Protein AF-A0A522MVM7-F1 (afdb_monomer_lite)

Structure (mmCIF, N/CA/C/O backbone):
data_AF-A0A522MVM7-F1
#
_entry.id   AF-A0A522MVM7-F1
#
loop_
_atom_site.group_PDB
_atom_site.id
_atom_site.type_symbol
_atom_site.label_atom_id
_atom_site.label_alt_id
_atom_site.label_comp_id
_at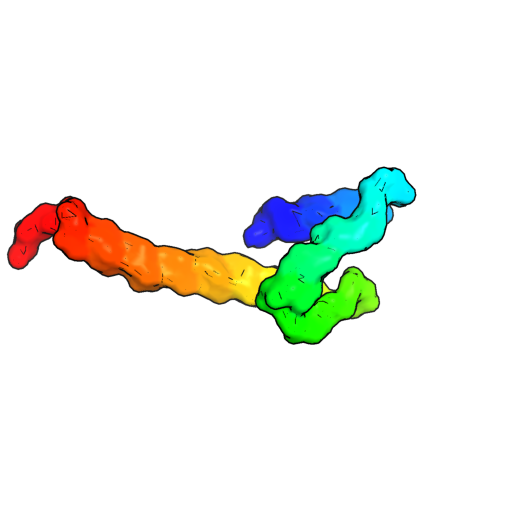om_site.label_asym_id
_atom_site.label_entity_id
_atom_site.label_seq_id
_atom_site.pdbx_PDB_ins_code
_atom_site.Cartn_x
_atom_site.Cartn_y
_atom_site.Cartn_z
_atom_site.occupancy
_atom_site.B_iso_or_equiv
_atom_site.auth_seq_id
_atom_site.auth_comp_id
_atom_site.auth_asym_id
_atom_site.auth_atom_id
_atom_site.pdbx_PDB_model_num
ATOM 1 N N . MET A 1 1 ? -0.135 5.000 -2.377 1.00 68.94 1 MET A N 1
ATOM 2 C CA . MET A 1 1 ? -0.257 5.379 -3.806 1.00 68.94 1 MET A CA 1
ATOM 3 C C . MET A 1 1 ? 0.757 6.431 -4.261 1.00 68.94 1 MET A C 1
ATOM 5 O O . MET A 1 1 ? 1.691 6.025 -4.932 1.00 68.94 1 MET A O 1
ATOM 9 N N . ILE A 1 2 ? 0.656 7.728 -3.918 1.00 76.50 2 ILE A N 1
ATOM 10 C CA . ILE A 1 2 ? 1.544 8.777 -4.494 1.00 76.50 2 ILE A CA 1
ATOM 11 C C . ILE A 1 2 ? 3.041 8.441 -4.331 1.00 76.50 2 ILE A C 1
ATOM 13 O O . ILE A 1 2 ? 3.773 8.401 -5.315 1.00 76.50 2 ILE A O 1
ATOM 17 N N . SER A 1 3 ? 3.477 8.083 -3.119 1.00 78.38 3 SER A N 1
ATOM 18 C CA . SER A 1 3 ? 4.870 7.696 -2.837 1.00 78.38 3 SER A CA 1
ATOM 19 C C . SER A 1 3 ? 5.333 6.436 -3.586 1.00 78.38 3 SER A C 1
ATOM 21 O O . SER A 1 3 ? 6.516 6.304 -3.877 1.00 78.38 3 SER A O 1
ATOM 23 N N . TYR A 1 4 ? 4.414 5.526 -3.930 1.00 76.00 4 TYR A N 1
ATOM 24 C CA . TYR A 1 4 ? 4.714 4.332 -4.731 1.00 76.00 4 TYR A CA 1
ATOM 25 C C . TYR A 1 4 ? 4.976 4.707 -6.193 1.00 76.00 4 TYR A C 1
ATOM 27 O O . TYR A 1 4 ? 5.995 4.320 -6.756 1.00 76.00 4 TYR A O 1
ATOM 35 N N . VAL A 1 5 ? 4.113 5.543 -6.781 1.00 77.44 5 VAL A N 1
ATOM 36 C CA . VAL A 1 5 ? 4.297 6.048 -8.151 1.00 77.44 5 VAL A CA 1
ATOM 37 C C . VAL A 1 5 ? 5.592 6.859 -8.258 1.00 77.44 5 VAL A C 1
ATOM 39 O O . VAL A 1 5 ? 6.370 6.638 -9.181 1.00 77.44 5 VAL A O 1
ATOM 42 N N . LEU A 1 6 ? 5.885 7.723 -7.278 1.00 78.00 6 LEU A N 1
ATOM 43 C CA . LEU A 1 6 ? 7.155 8.456 -7.212 1.00 78.00 6 LEU A CA 1
ATOM 44 C C . LEU A 1 6 ? 8.375 7.527 -7.095 1.00 78.00 6 LEU A C 1
ATOM 46 O O . LEU A 1 6 ? 9.390 7.797 -7.727 1.00 78.00 6 LEU A O 1
ATOM 50 N N . CYS A 1 7 ? 8.284 6.428 -6.339 1.00 74.31 7 CYS A N 1
ATOM 51 C CA . CYS A 1 7 ? 9.363 5.443 -6.219 1.00 74.31 7 CYS A CA 1
ATOM 52 C C . CYS A 1 7 ? 9.659 4.740 -7.558 1.00 74.31 7 CYS A C 1
ATOM 54 O O . CYS A 1 7 ? 10.820 4.647 -7.959 1.00 74.31 7 CYS A O 1
ATOM 56 N N . ILE A 1 8 ? 8.617 4.314 -8.283 1.00 73.00 8 ILE A N 1
ATOM 57 C CA . ILE A 1 8 ? 8.753 3.699 -9.613 1.00 73.00 8 ILE A CA 1
ATOM 58 C C . ILE A 1 8 ? 9.321 4.703 -10.631 1.00 73.00 8 ILE A C 1
ATOM 60 O O . ILE A 1 8 ? 10.255 4.371 -11.358 1.00 73.00 8 ILE A O 1
ATOM 64 N N . LEU A 1 9 ? 8.821 5.944 -10.649 1.00 76.19 9 LEU A N 1
ATOM 65 C CA . LEU A 1 9 ? 9.319 6.996 -11.545 1.00 76.19 9 LEU A CA 1
ATOM 66 C C . LEU A 1 9 ? 10.775 7.381 -11.244 1.00 76.19 9 LEU A C 1
ATOM 68 O O . LEU A 1 9 ? 11.566 7.538 -12.172 1.00 76.19 9 LEU A O 1
ATOM 72 N N . ALA A 1 10 ? 11.161 7.488 -9.970 1.00 71.06 10 ALA A N 1
ATOM 73 C CA . ALA A 1 10 ? 12.537 7.790 -9.582 1.00 71.06 10 ALA A CA 1
ATOM 74 C C . ALA A 1 10 ? 13.517 6.704 -10.056 1.00 71.06 10 ALA A C 1
ATOM 76 O O . ALA A 1 10 ? 14.568 7.038 -10.597 1.00 71.06 10 ALA A O 1
ATOM 77 N N . GLY A 1 11 ? 13.145 5.423 -9.940 1.00 67.25 11 GLY A N 1
ATOM 78 C CA . GLY A 1 11 ? 13.938 4.300 -10.456 1.00 67.25 11 GLY A CA 1
ATOM 79 C C . GLY A 1 11 ? 14.023 4.215 -11.988 1.00 67.25 11 GLY A C 1
ATOM 80 O O . GLY A 1 11 ? 14.873 3.493 -12.499 1.00 67.25 11 GLY A O 1
ATOM 81 N N . PHE A 1 12 ? 13.171 4.942 -12.719 1.00 68.44 12 PHE A N 1
ATOM 82 C CA . PHE A 1 12 ? 13.217 5.044 -14.182 1.00 68.44 12 PHE A CA 1
ATOM 83 C C . PHE A 1 12 ? 14.011 6.270 -14.666 1.00 68.44 12 PHE A C 1
ATOM 85 O O . PHE A 1 12 ? 14.694 6.205 -15.684 1.00 68.44 12 PHE A O 1
ATOM 92 N N . VAL A 1 13 ? 13.930 7.392 -13.940 1.00 68.88 13 VAL A N 1
ATOM 93 C CA . VAL A 1 13 ? 14.538 8.679 -14.332 1.00 68.88 13 VAL A CA 1
ATOM 94 C C . VAL A 1 13 ? 15.973 8.849 -13.813 1.00 68.88 13 VAL A C 1
ATOM 96 O O . VAL A 1 13 ? 16.767 9.545 -14.443 1.00 68.88 13 VAL A O 1
ATOM 99 N N . LEU A 1 14 ? 16.330 8.235 -12.679 1.00 61.31 14 LEU A N 1
ATOM 100 C CA . LEU A 1 14 ? 17.632 8.421 -12.028 1.00 61.31 14 LEU A CA 1
ATOM 101 C C . LEU A 1 14 ? 18.490 7.145 -12.115 1.00 61.31 14 LEU A C 1
ATOM 103 O O . LEU A 1 14 ? 18.374 6.286 -11.241 1.00 61.31 14 LEU A O 1
ATOM 107 N N . PRO A 1 15 ? 19.429 7.033 -13.079 1.00 54.62 15 PRO A 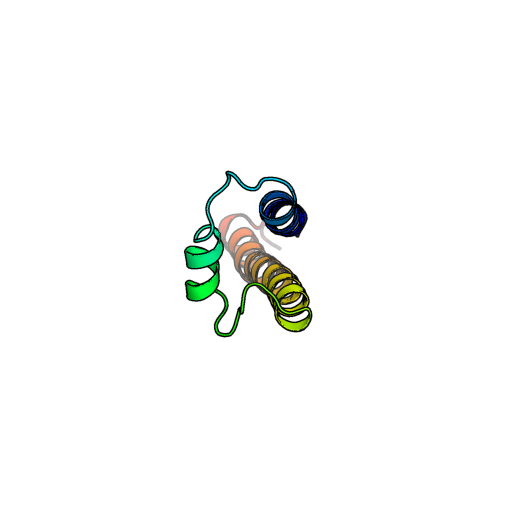N 1
ATOM 108 C CA . PRO A 1 15 ? 20.280 5.844 -13.248 1.00 54.62 15 PRO A CA 1
ATOM 109 C C . PRO A 1 15 ? 21.321 5.636 -12.126 1.00 54.62 15 PRO A C 1
ATOM 111 O O . PRO A 1 15 ? 22.143 4.728 -12.217 1.00 54.62 15 PRO A O 1
ATOM 114 N N . GLY A 1 16 ? 21.318 6.489 -11.094 1.00 54.56 16 GLY A N 1
ATOM 115 C CA . GLY A 1 16 ? 22.208 6.422 -9.928 1.00 54.56 16 GLY A CA 1
ATOM 116 C C . GLY A 1 16 ? 21.515 6.088 -8.601 1.00 54.56 16 GLY A C 1
ATOM 117 O O . GLY A 1 16 ? 22.208 5.861 -7.612 1.00 54.56 16 GLY A O 1
ATOM 118 N N . ILE A 1 17 ? 20.176 6.029 -8.551 1.00 57.09 17 ILE A N 1
ATOM 119 C CA . ILE A 1 17 ? 19.506 5.319 -7.451 1.00 57.09 17 ILE A CA 1
ATOM 120 C C . ILE A 1 17 ? 19.670 3.834 -7.771 1.00 57.09 17 ILE A C 1
ATOM 122 O O . ILE A 1 17 ? 19.394 3.435 -8.905 1.00 57.09 17 ILE A O 1
ATOM 126 N N . PRO A 1 18 ? 20.150 3.006 -6.830 1.00 55.47 18 PRO A N 1
ATOM 127 C CA . PRO A 1 18 ? 20.405 1.621 -7.151 1.00 5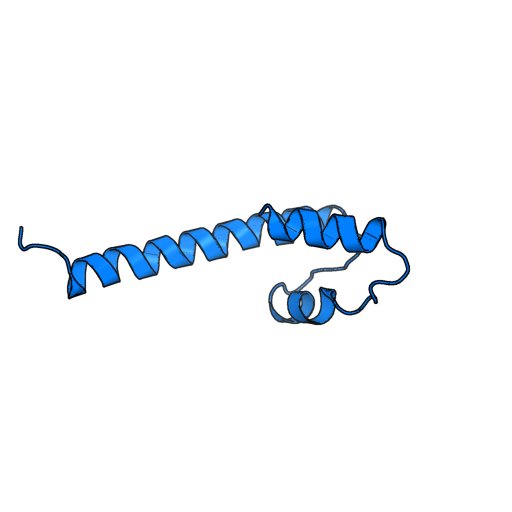5.47 18 PRO A CA 1
ATOM 128 C C . PRO A 1 18 ? 19.092 0.912 -7.502 1.00 55.47 18 PRO A C 1
ATOM 130 O O . PRO A 1 18 ? 18.004 1.236 -7.006 1.00 55.47 18 PRO A O 1
ATOM 133 N N . SER A 1 19 ? 19.233 -0.162 -8.276 1.00 55.09 19 SER A N 1
ATOM 134 C CA . SER A 1 19 ? 18.309 -1.284 -8.159 1.00 55.09 19 SER A CA 1
ATOM 135 C C . SER A 1 19 ? 18.310 -1.801 -6.711 1.00 55.09 19 SER A C 1
ATOM 137 O O . SER A 1 19 ? 18.976 -1.263 -5.830 1.00 55.09 19 SER A O 1
ATOM 139 N N . SER A 1 20 ? 17.537 -2.831 -6.393 1.00 52.50 20 SER A N 1
ATOM 140 C CA . SER A 1 20 ? 17.419 -3.348 -5.021 1.00 52.50 20 SER A CA 1
ATOM 141 C C . SER A 1 20 ? 16.674 -2.444 -4.013 1.00 52.50 20 SER A C 1
ATOM 143 O O . SER A 1 20 ? 16.215 -2.955 -2.996 1.00 52.50 20 SER A O 1
ATOM 145 N N . ALA A 1 21 ? 16.349 -1.180 -4.338 1.00 57.50 21 ALA A N 1
ATOM 146 C CA . ALA A 1 21 ? 15.296 -0.406 -3.645 1.00 57.50 21 ALA A CA 1
ATOM 147 C C . ALA A 1 21 ? 13.907 -1.096 -3.706 1.00 57.50 21 ALA A C 1
ATOM 149 O O . ALA A 1 21 ? 13.003 -0.803 -2.928 1.00 57.50 21 ALA A O 1
ATOM 150 N N . HIS A 1 22 ? 13.767 -2.057 -4.621 1.00 57.97 22 HIS A N 1
ATOM 151 C CA . HIS A 1 22 ? 12.648 -2.986 -4.775 1.00 57.97 22 HIS A CA 1
ATOM 152 C C . HIS A 1 22 ? 12.814 -4.323 -4.014 1.00 57.97 22 HIS A C 1
ATOM 154 O O . HIS A 1 22 ? 11.854 -5.086 -3.955 1.00 57.97 22 HIS A O 1
ATOM 160 N N . LEU A 1 23 ? 13.959 -4.623 -3.379 1.00 60.22 23 LEU A N 1
ATOM 161 C CA . LEU A 1 23 ? 14.099 -5.811 -2.511 1.00 60.22 23 LEU A CA 1
ATOM 162 C C . LEU A 1 23 ? 13.101 -5.820 -1.336 1.00 60.22 23 LEU A C 1
ATOM 164 O O . LEU A 1 23 ? 12.510 -6.871 -1.099 1.00 60.22 23 LEU A O 1
ATOM 168 N N . PRO A 1 24 ? 12.817 -4.693 -0.645 1.00 62.00 24 PRO A N 1
ATOM 169 C CA . PRO A 1 24 ? 11.760 -4.663 0.369 1.00 62.00 24 PRO A CA 1
ATOM 170 C C . PRO A 1 24 ? 10.370 -4.971 -0.208 1.00 62.00 24 PRO A C 1
ATOM 172 O O . PRO A 1 24 ? 9.530 -5.539 0.483 1.00 62.00 24 PRO A O 1
ATOM 175 N N . TRP A 1 25 ? 10.132 -4.639 -1.483 1.00 61.59 25 TRP A N 1
ATOM 176 C CA . TRP A 1 25 ? 8.875 -4.942 -2.171 1.00 61.59 25 TRP A CA 1
ATOM 177 C C . TRP A 1 25 ? 8.762 -6.424 -2.544 1.00 61.59 25 TRP A C 1
ATOM 179 O O . TRP A 1 25 ? 7.682 -6.982 -2.424 1.00 61.59 25 TRP A O 1
ATOM 189 N N . LEU A 1 26 ? 9.856 -7.107 -2.891 1.00 60.03 26 LEU A N 1
ATOM 190 C CA . LEU A 1 26 ? 9.847 -8.564 -3.113 1.00 60.03 26 LEU A CA 1
ATOM 191 C C . LEU A 1 26 ? 9.452 -9.366 -1.856 1.00 60.03 26 LEU A C 1
ATOM 193 O O . LEU A 1 26 ? 8.846 -10.426 -1.982 1.00 60.03 26 LEU A O 1
ATOM 197 N N . GLN A 1 27 ? 9.759 -8.851 -0.659 1.00 61.66 27 GLN A N 1
ATOM 198 C CA . GLN A 1 27 ? 9.379 -9.457 0.626 1.00 61.66 27 GLN A CA 1
ATOM 199 C C . GLN A 1 27 ? 7.882 -9.279 0.948 1.00 61.66 27 GLN A C 1
ATOM 201 O O . GLN A 1 27 ? 7.274 -10.167 1.541 1.00 61.66 27 GLN A O 1
ATOM 206 N N . PHE A 1 28 ? 7.296 -8.129 0.593 1.00 60.38 28 PHE A N 1
ATOM 207 C CA . PHE A 1 28 ? 5.894 -7.804 0.892 1.00 60.38 28 PHE A CA 1
ATOM 208 C C . PHE A 1 28 ? 4.908 -8.228 -0.210 1.00 60.38 28 PHE A C 1
ATOM 210 O O . PHE A 1 28 ? 3.772 -8.556 0.110 1.00 60.38 28 PHE A O 1
ATOM 217 N N . PHE A 1 29 ? 5.333 -8.234 -1.477 1.00 61.00 29 PHE A N 1
ATOM 218 C CA . PHE A 1 29 ? 4.482 -8.400 -2.661 1.00 61.00 29 PHE A CA 1
ATOM 219 C C . PHE A 1 29 ? 4.953 -9.642 -3.452 1.00 61.00 29 PHE A C 1
ATOM 221 O O . PHE A 1 29 ? 5.732 -9.518 -4.409 1.00 61.00 29 PHE A O 1
ATOM 228 N N . PRO A 1 30 ? 4.556 -10.866 -3.048 1.00 56.00 30 PRO A N 1
ATOM 229 C CA . PRO A 1 30 ? 5.011 -12.099 -3.687 1.00 56.00 30 PRO A CA 1
ATOM 230 C C . PRO A 1 30 ? 4.586 -12.147 -5.163 1.00 56.00 30 PRO A C 1
ATOM 232 O O . PRO A 1 30 ? 3.405 -12.110 -5.492 1.00 56.00 30 PRO A O 1
ATOM 235 N N . GLY A 1 31 ? 5.568 -12.240 -6.065 1.00 60.53 31 GLY A N 1
ATOM 236 C CA . GLY A 1 31 ? 5.354 -12.182 -7.519 1.00 60.53 31 GLY A CA 1
ATOM 237 C C . GLY A 1 31 ? 5.623 -10.813 -8.161 1.00 60.53 31 GLY A C 1
ATOM 238 O O . GLY A 1 31 ? 5.472 -10.671 -9.376 1.00 60.53 31 GLY A O 1
ATOM 239 N N . PHE A 1 32 ? 6.069 -9.807 -7.399 1.00 59.31 32 PHE A N 1
ATOM 240 C CA . PHE A 1 32 ? 6.461 -8.508 -7.950 1.00 59.31 32 PHE A CA 1
ATOM 241 C C . PHE A 1 32 ? 7.770 -8.587 -8.763 1.00 59.31 32 PHE A C 1
ATOM 243 O O . PHE A 1 32 ? 8.875 -8.487 -8.231 1.00 59.31 32 PHE A O 1
ATOM 250 N N . VAL A 1 33 ? 7.649 -8.737 -10.085 1.00 61.41 33 VAL A N 1
ATOM 251 C CA . VAL A 1 33 ? 8.778 -8.640 -11.028 1.00 61.41 33 VAL A CA 1
ATOM 252 C C . VAL A 1 33 ? 8.937 -7.181 -11.462 1.00 61.41 33 VAL A C 1
ATOM 254 O O . VAL A 1 33 ? 8.001 -6.619 -12.022 1.00 61.41 33 VAL A O 1
ATOM 257 N N . TRP A 1 34 ? 10.098 -6.559 -11.234 1.00 57.69 34 TRP A N 1
ATOM 258 C CA . TRP A 1 34 ? 10.291 -5.094 -11.331 1.00 57.69 34 TRP A CA 1
ATOM 259 C C . TRP A 1 34 ? 9.929 -4.441 -12.685 1.00 57.69 34 TRP A C 1
ATOM 261 O O . TRP A 1 34 ? 9.710 -3.234 -12.736 1.00 57.69 34 TRP A O 1
ATOM 271 N N . LEU A 1 35 ? 9.838 -5.218 -13.770 1.00 59.28 35 LEU A N 1
ATOM 272 C CA . LEU A 1 35 ? 9.666 -4.714 -15.136 1.00 59.28 35 LEU A CA 1
ATOM 273 C C . LEU A 1 35 ? 8.487 -5.362 -15.894 1.00 59.28 35 LEU A C 1
ATOM 275 O O . LEU A 1 35 ? 8.630 -5.769 -17.045 1.00 59.28 35 LEU A O 1
ATOM 279 N N . SER A 1 36 ? 7.313 -5.482 -15.262 1.00 67.81 36 SER A N 1
ATOM 280 C CA . SER A 1 36 ? 6.079 -5.898 -15.949 1.00 67.81 36 SER A CA 1
ATOM 281 C C . SER A 1 36 ? 4.910 -4.954 -15.651 1.00 67.81 36 SER A C 1
ATOM 283 O O . SER A 1 36 ? 4.745 -4.463 -14.538 1.00 67.81 36 SER A O 1
ATOM 285 N N . TRP A 1 37 ? 4.056 -4.708 -16.648 1.00 64.75 37 TRP A N 1
ATOM 286 C CA . TRP A 1 37 ? 2.847 -3.898 -16.452 1.00 64.75 37 TRP A CA 1
ATOM 287 C C . TRP A 1 37 ? 1.900 -4.517 -15.412 1.00 64.75 37 TRP A C 1
ATOM 289 O O . TRP A 1 37 ? 1.249 -3.793 -14.663 1.00 64.75 37 TRP A O 1
ATOM 299 N N . GLY A 1 38 ? 1.864 -5.852 -15.316 1.00 72.00 38 GLY A N 1
ATOM 300 C CA . GLY A 1 38 ? 1.052 -6.563 -14.328 1.00 72.00 38 GLY A CA 1
ATOM 301 C C . GLY A 1 38 ? 1.513 -6.330 -12.888 1.00 72.00 38 GLY A C 1
ATOM 302 O O . GLY A 1 38 ? 0.677 -6.111 -12.014 1.00 72.00 38 GLY A O 1
ATOM 303 N N . SER A 1 39 ? 2.826 -6.312 -12.630 1.00 69.69 39 SER A N 1
ATOM 304 C CA . SER A 1 39 ? 3.351 -6.093 -11.276 1.00 69.69 39 SER A CA 1
ATOM 305 C C . SER A 1 39 ? 3.123 -4.660 -10.792 1.00 69.69 39 SER A C 1
ATOM 307 O O . SER A 1 39 ? 2.812 -4.470 -9.618 1.00 69.69 39 SER A O 1
ATOM 309 N N . PHE A 1 40 ? 3.173 -3.662 -11.684 1.00 73.69 40 PHE A N 1
ATOM 310 C CA . PHE A 1 40 ? 2.823 -2.274 -11.358 1.00 73.69 40 PHE A CA 1
ATOM 311 C C . PHE A 1 40 ? 1.376 -2.137 -10.857 1.00 73.69 40 PHE A C 1
ATOM 313 O O . PHE A 1 40 ? 1.139 -1.549 -9.801 1.00 73.69 40 PHE A O 1
ATOM 320 N N . PHE A 1 41 ? 0.401 -2.709 -11.574 1.00 79.88 41 PHE A N 1
ATOM 321 C CA . PHE A 1 41 ? -0.998 -2.676 -11.133 1.00 79.88 41 PHE A CA 1
ATOM 322 C C . PHE A 1 41 ? -1.233 -3.508 -9.866 1.00 79.88 41 PHE A C 1
ATOM 324 O O . PHE A 1 41 ? -2.024 -3.092 -9.021 1.00 79.88 41 PHE A O 1
ATOM 331 N N . LEU A 1 42 ? -0.519 -4.625 -9.691 1.00 78.50 42 LEU A N 1
ATOM 332 C CA . LEU A 1 42 ? -0.583 -5.448 -8.479 1.00 78.50 42 LEU A CA 1
ATOM 333 C C . LEU A 1 42 ? -0.067 -4.678 -7.253 1.00 78.50 42 LEU A C 1
ATOM 335 O O . LEU A 1 42 ? -0.783 -4.568 -6.261 1.00 78.50 42 LEU A O 1
ATOM 339 N N . GLY A 1 43 ? 1.112 -4.052 -7.340 1.00 77.25 43 GLY A N 1
ATOM 340 C CA . GLY A 1 43 ? 1.656 -3.216 -6.263 1.00 77.25 43 GLY A CA 1
ATOM 341 C C . GLY A 1 43 ? 0.786 -1.991 -5.958 1.00 77.25 43 GLY A C 1
ATOM 342 O O . GLY A 1 43 ? 0.624 -1.613 -4.795 1.00 77.25 43 GLY A O 1
ATOM 343 N N . LEU A 1 44 ? 0.150 -1.402 -6.979 1.00 80.00 44 LEU A N 1
ATOM 344 C CA . LEU A 1 44 ? -0.838 -0.341 -6.791 1.00 80.00 44 LEU A CA 1
ATOM 345 C C . LEU A 1 44 ? -2.062 -0.848 -6.007 1.00 80.00 44 LEU A C 1
ATOM 347 O O . LEU A 1 44 ? -2.443 -0.213 -5.020 1.00 80.00 44 LEU A O 1
ATOM 351 N N . ALA A 1 45 ? -2.645 -1.978 -6.419 1.00 83.81 45 ALA A N 1
ATOM 352 C CA . ALA A 1 45 ? -3.823 -2.583 -5.802 1.00 83.81 45 ALA A CA 1
ATOM 353 C C . ALA A 1 45 ? -3.555 -3.008 -4.353 1.00 83.81 45 ALA A C 1
ATOM 355 O O . ALA A 1 45 ? -4.294 -2.613 -3.452 1.00 83.81 45 ALA A O 1
ATOM 356 N N . GLU A 1 46 ? -2.459 -3.720 -4.092 1.00 81.12 46 GLU A N 1
ATOM 357 C CA . GLU A 1 46 ? -2.087 -4.112 -2.733 1.00 81.12 46 GLU A CA 1
ATOM 358 C C . GLU A 1 46 ? -1.786 -2.890 -1.846 1.00 81.12 46 GLU A C 1
ATOM 360 O O . GLU A 1 46 ? -2.178 -2.877 -0.681 1.00 81.12 46 GLU A O 1
ATOM 365 N N . SER A 1 47 ? -1.238 -1.789 -2.387 1.00 82.31 47 SER A N 1
ATOM 366 C CA . SER A 1 47 ? -1.100 -0.538 -1.615 1.00 82.31 47 SER A CA 1
ATOM 367 C C . SER A 1 47 ? -2.442 0.065 -1.162 1.00 82.31 47 SER A C 1
ATOM 369 O O . SER A 1 47 ? -2.485 0.750 -0.138 1.00 82.31 47 SER A O 1
ATOM 371 N N . VAL A 1 48 ? -3.539 -0.199 -1.887 1.00 86.56 48 VAL A N 1
ATOM 372 C CA . VAL A 1 48 ? -4.907 0.157 -1.466 1.00 86.56 48 VAL A CA 1
ATOM 373 C C . VAL A 1 48 ? -5.414 -0.829 -0.418 1.00 86.56 48 VAL A C 1
ATOM 375 O O . VAL A 1 48 ? -5.967 -0.393 0.590 1.00 86.56 48 VAL A O 1
ATOM 378 N N . VAL A 1 49 ? -5.182 -2.133 -0.605 1.00 88.00 49 VAL A N 1
ATOM 379 C CA . VAL A 1 49 ? -5.577 -3.181 0.353 1.00 88.00 49 VAL A CA 1
ATOM 380 C C . VAL A 1 49 ? -4.937 -2.950 1.722 1.00 88.00 49 VAL A C 1
ATOM 382 O O . VAL A 1 49 ? -5.650 -2.959 2.721 1.00 88.00 49 VAL A O 1
ATOM 385 N N . TYR A 1 50 ? -3.635 -2.651 1.795 1.00 81.44 50 TYR A N 1
ATOM 386 C CA . TYR A 1 50 ? -2.961 -2.334 3.061 1.00 81.44 50 TYR A CA 1
ATOM 387 C C . TYR A 1 50 ? -3.508 -1.061 3.727 1.00 81.44 50 TYR A C 1
ATOM 389 O O . TYR A 1 50 ? -3.678 -1.027 4.949 1.00 81.44 50 TYR A O 1
ATOM 397 N N . GLY A 1 51 ? -3.837 -0.026 2.946 1.00 87.94 51 GLY A N 1
ATOM 398 C CA . GLY A 1 51 ? -4.487 1.182 3.462 1.00 87.94 51 GLY A CA 1
ATOM 399 C C . GLY A 1 51 ? -5.887 0.902 4.019 1.00 87.94 51 GLY A C 1
ATOM 400 O O . GLY A 1 51 ? -6.211 1.329 5.127 1.00 87.94 51 GLY A O 1
ATOM 401 N N . TRP A 1 52 ? -6.694 0.126 3.292 1.00 92.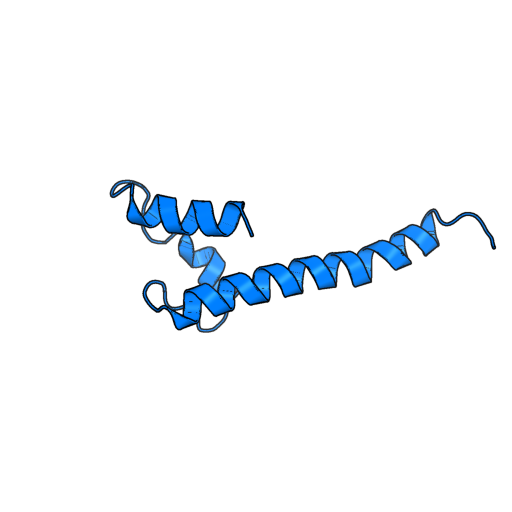06 52 TRP A N 1
ATOM 402 C CA . TRP A 1 52 ? -8.036 -0.277 3.711 1.00 92.06 52 TRP A CA 1
ATOM 403 C C . TRP A 1 52 ? -8.009 -1.182 4.946 1.00 92.06 52 TRP A C 1
ATOM 405 O O . TRP A 1 52 ? -8.750 -0.942 5.893 1.00 92.06 52 TRP A O 1
ATOM 415 N N . TYR A 1 53 ? -7.113 -2.170 4.982 1.00 89.19 53 TYR A N 1
ATOM 416 C CA . TYR A 1 53 ? -6.876 -3.024 6.147 1.00 89.19 53 TYR A CA 1
ATOM 417 C C . TYR A 1 53 ? -6.523 -2.190 7.384 1.00 89.19 53 TYR A C 1
ATOM 419 O O . TYR A 1 53 ? -7.112 -2.376 8.446 1.00 89.19 53 TYR A O 1
ATOM 427 N N . THR A 1 54 ? -5.633 -1.204 7.228 1.00 90.50 54 THR A N 1
ATOM 428 C CA . THR A 1 54 ? -5.270 -0.281 8.311 1.00 90.50 54 THR A CA 1
ATOM 429 C C . THR A 1 54 ? -6.489 0.499 8.806 1.00 90.50 54 THR A C 1
ATOM 431 O O . THR A 1 54 ? -6.701 0.578 10.011 1.00 90.50 54 THR A O 1
ATOM 434 N N . ALA A 1 55 ? -7.339 1.016 7.912 1.00 91.25 55 ALA A N 1
ATOM 435 C CA . ALA A 1 55 ? -8.574 1.698 8.302 1.00 91.25 55 ALA A CA 1
ATOM 436 C C . ALA A 1 55 ? -9.562 0.759 9.024 1.00 91.25 55 ALA A C 1
ATOM 438 O O . ALA A 1 55 ? -10.050 1.095 10.101 1.00 91.25 55 ALA A O 1
ATOM 439 N N . VAL A 1 56 ? -9.816 -0.435 8.477 1.00 93.31 56 VAL A N 1
ATOM 440 C CA . VAL A 1 56 ? -10.739 -1.434 9.046 1.00 93.31 56 VAL A CA 1
ATOM 441 C C . VAL A 1 56 ? -10.285 -1.938 10.415 1.00 93.31 56 VAL A C 1
ATOM 443 O O . VAL A 1 56 ? -11.134 -2.219 11.252 1.00 93.31 56 VAL A O 1
ATOM 446 N N . VAL A 1 57 ? -8.979 -2.033 10.677 1.00 93.38 57 VAL A N 1
ATOM 447 C CA . VAL A 1 57 ? -8.455 -2.425 11.995 1.00 93.38 57 VAL A CA 1
ATOM 448 C C . VAL A 1 57 ? -8.414 -1.236 12.957 1.00 93.38 57 VAL A C 1
ATOM 450 O O . VAL A 1 57 ? -8.857 -1.350 14.098 1.00 93.38 57 VAL A O 1
ATOM 453 N N . PHE A 1 58 ? -7.906 -0.081 12.520 1.00 91.19 58 PHE A N 1
ATOM 454 C CA . PHE A 1 58 ? -7.618 1.040 13.417 1.00 91.19 58 PHE A CA 1
ATOM 455 C C . PHE A 1 58 ? -8.866 1.846 13.804 1.00 91.19 58 PHE A C 1
ATOM 457 O O . PHE A 1 58 ? -8.947 2.311 14.936 1.00 91.19 58 PHE A O 1
ATOM 464 N N . VAL A 1 59 ? -9.867 1.980 12.925 1.00 91.06 59 VAL A N 1
ATOM 465 C CA . VAL A 1 59 ? -11.120 2.703 13.227 1.00 91.06 59 VAL A CA 1
ATOM 466 C C . VAL A 1 59 ? -11.928 2.056 14.365 1.00 91.06 59 VAL A C 1
ATOM 468 O O . VAL A 1 59 ? -12.240 2.767 15.321 1.00 91.06 59 VAL A O 1
ATOM 471 N N . PRO A 1 60 ? -12.269 0.748 14.351 1.00 87.88 60 PRO A N 1
ATOM 472 C CA . PRO A 1 60 ? -12.984 0.138 15.471 1.00 87.88 60 PRO A CA 1
ATOM 473 C C . PRO A 1 60 ? -12.125 0.075 16.737 1.00 87.88 60 PRO A C 1
ATOM 475 O O . PRO A 1 60 ? -12.666 0.223 17.826 1.00 87.88 60 PRO A O 1
ATOM 478 N N . LEU A 1 61 ? -10.800 -0.076 16.614 1.00 90.06 61 LEU A N 1
ATOM 479 C CA . LEU A 1 61 ? -9.884 -0.058 17.757 1.00 90.06 61 LEU A CA 1
ATOM 480 C C . LEU A 1 61 ? -9.848 1.325 18.429 1.00 90.06 61 LEU A C 1
ATOM 482 O O . LEU A 1 61 ? -9.941 1.429 19.650 1.00 90.06 61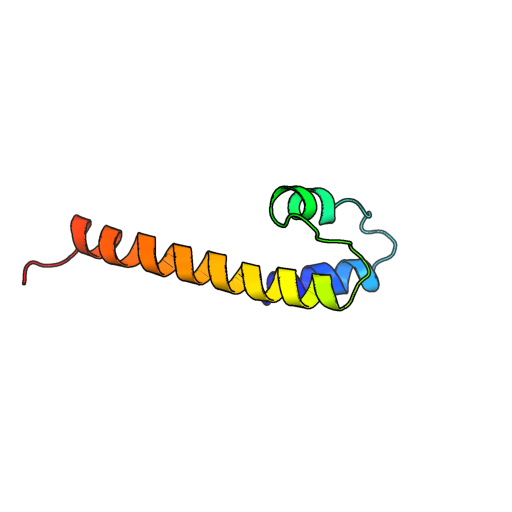 LEU A O 1
ATOM 486 N N . TRP A 1 62 ? -9.798 2.397 17.635 1.00 88.19 62 TRP A N 1
ATOM 487 C CA . TRP A 1 62 ? -9.905 3.773 18.115 1.00 88.19 62 TRP A CA 1
ATOM 488 C C . TRP A 1 62 ? -11.270 4.045 18.756 1.00 88.19 62 TRP A C 1
ATOM 490 O O . TRP A 1 62 ? -11.336 4.608 19.844 1.00 88.19 62 TRP A O 1
ATOM 500 N N . ASN A 1 63 ? -12.357 3.575 18.139 1.00 88.75 63 ASN A N 1
ATOM 501 C CA . ASN A 1 63 ? -13.703 3.676 18.705 1.00 88.75 63 ASN A CA 1
ATOM 502 C C . ASN A 1 63 ? -13.893 2.818 19.971 1.00 88.75 63 ASN A C 1
ATOM 504 O O . ASN A 1 63 ? -14.785 3.107 20.759 1.00 88.75 63 ASN A O 1
ATOM 508 N N . TYR A 1 64 ? -13.080 1.784 20.190 1.00 86.06 64 TYR A N 1
ATOM 509 C CA . TYR A 1 64 ? -13.104 0.996 21.423 1.00 86.06 64 TYR A CA 1
ATOM 510 C C . TYR A 1 64 ? -12.372 1.702 22.576 1.00 86.06 64 TYR A C 1
ATOM 512 O O . TYR A 1 64 ? -12.882 1.731 23.692 1.00 86.06 64 TYR A O 1
ATOM 520 N N . PHE A 1 65 ? -11.204 2.302 22.315 1.00 86.88 65 PHE A N 1
ATOM 521 C CA . PHE A 1 65 ? -10.399 2.958 23.357 1.00 86.88 65 PHE A CA 1
ATOM 522 C C . PHE A 1 65 ? -10.752 4.431 23.612 1.00 86.88 65 PHE A C 1
ATOM 524 O O . PHE A 1 65 ? -10.569 4.915 24.726 1.00 86.88 65 PHE A O 1
ATOM 531 N N . HIS A 1 66 ? -11.250 5.146 22.601 1.00 76.62 66 HIS A N 1
ATOM 532 C CA . HIS A 1 66 ? -11.555 6.582 22.656 1.00 76.62 66 HIS A CA 1
ATOM 533 C C . HIS A 1 66 ? -12.979 6.923 22.191 1.00 76.62 66 HIS A C 1
ATOM 535 O O . HIS A 1 66 ? -13.338 8.101 22.126 1.00 76.62 66 HIS A O 1
ATOM 541 N N . GLY A 1 67 ? -13.799 5.926 21.843 1.00 65.06 67 GLY A N 1
ATOM 542 C CA . GLY A 1 67 ? -15.193 6.161 21.483 1.00 65.06 67 GLY A CA 1
ATOM 543 C C . GLY A 1 67 ? -15.992 6.635 22.690 1.00 65.06 67 GLY A C 1
ATOM 544 O O . GLY A 1 67 ? -16.111 5.930 23.691 1.00 65.06 67 GLY A O 1
ATOM 545 N N . VAL A 1 68 ? -16.565 7.831 22.570 1.00 65.75 68 VAL A N 1
ATOM 546 C CA . VAL A 1 68 ? -17.560 8.348 23.514 1.00 65.75 68 VAL A CA 1
ATOM 547 C C . VAL A 1 68 ? -18.710 7.328 23.602 1.00 65.75 68 VAL A C 1
ATOM 549 O O . VAL A 1 68 ? -19.145 6.843 22.551 1.00 65.75 68 VAL A O 1
ATOM 552 N N . PRO A 1 69 ? -19.195 6.961 24.805 1.00 61.09 69 PRO A N 1
ATOM 553 C CA . PRO A 1 69 ? -20.270 5.986 24.934 1.00 61.09 69 PRO A CA 1
ATOM 554 C C . PRO A 1 69 ? -21.522 6.438 24.173 1.00 61.09 69 P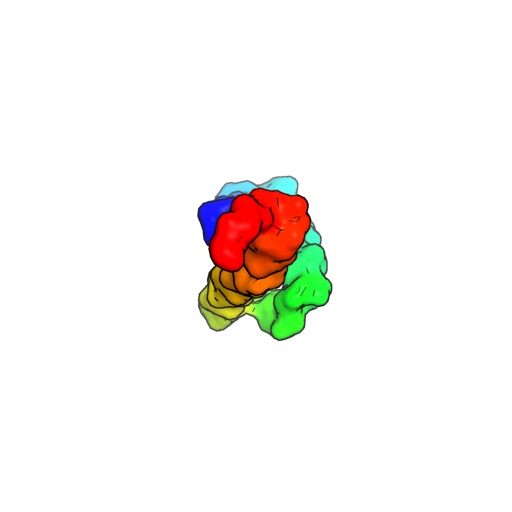RO A C 1
ATOM 556 O O . PRO A 1 69 ? -21.913 7.604 24.223 1.00 61.09 69 PRO A O 1
ATOM 559 N N . LYS A 1 70 ? -22.128 5.473 23.482 1.00 61.78 70 LYS A N 1
ATOM 560 C CA . LYS A 1 70 ? -23.413 5.556 22.782 1.00 61.78 70 LYS A CA 1
ATOM 561 C C . LYS A 1 70 ? -24.429 4.678 23.503 1.00 61.78 70 LYS A C 1
ATOM 563 O O . LYS A 1 70 ? -24.020 3.554 23.883 1.00 61.78 70 LYS A O 1
#

Foldseek 3Di:
DVVLVVVLVCVVPPPPPDPVVCVVVCVVQPPQDSDDPVNSVSVVVVVVVVVVVCCVVVVVVCCVVPNDDD

Sequence (70 aa):
MISYVLCILAGFVLPGIPSSAHLPWLQFFPGFVWLSWGSFFLGLAESVVYGWYTAVVFVPLWNYFHGVPK

Radius of gyration: 16.72 Å; chains: 1; bounding box: 46×21×41 Å

Secondary structure (DSSP, 8-state):
-HHHHHHHHHHHH-TTS-TTTTHHHHHHSTT--TT-HHHHHHHHHHHHHHHHHHHHHHHHHHHHHSPPP-

pLDDT: mean 72.66, std 12.36, range [52.5, 93.38]